Protein AF-A0A356E5W0-F1 (afdb_monomer_lite)

pLDDT: mean 86.87, std 8.8, range [59.56, 97.56]

Sequence (71 aa):
GTQLVNGTVVNIPAERRLDEPNNQTTGKTDNIQVKIEQKLNDQWKMNFAYGYARDKYHYRQTRVVAVNTSY

Secondary structure (DSSP, 8-state):
---EETTEE--S-TT-----TT-EEEEEEEEEEEEEEEE-SSS-EEEEEEEEEEEEEEEE-----------

Radius of gyration: 26.63 Å; chains: 1; bounding box: 40×17×79 Å

Structure (mmCIF, N/CA/C/O backbone):
data_AF-A0A356E5W0-F1
#
_entry.id   AF-A0A356E5W0-F1
#
loop_
_atom_site.group_PDB
_atom_site.id
_atom_site.type_symbol
_atom_site.label_atom_id
_atom_site.label_alt_id
_atom_site.label_comp_id
_atom_site.label_asym_id
_atom_site.label_entity_id
_atom_site.label_seq_id
_atom_site.pdbx_PDB_ins_code
_atom_site.Cartn_x
_atom_site.Cartn_y
_atom_site.Cartn_z
_atom_site.occupancy
_atom_site.B_iso_or_equiv
_atom_site.auth_seq_id
_atom_site.auth_comp_id
_atom_site.auth_asym_id
_atom_site.auth_atom_id
_atom_site.pdbx_PDB_model_num
ATOM 1 N N . GLY A 1 1 ? 8.745 -8.847 -25.267 1.00 63.84 1 GLY A N 1
ATOM 2 C CA . GLY A 1 1 ? 8.519 -9.455 -26.591 1.00 63.84 1 GLY A CA 1
ATOM 3 C C . GLY A 1 1 ? 9.721 -9.168 -27.458 1.00 63.84 1 GLY A C 1
ATOM 4 O O . GLY A 1 1 ? 10.344 -8.133 -27.248 1.00 63.84 1 GLY A O 1
ATOM 5 N N . THR A 1 2 ? 10.062 -10.072 -28.371 1.00 78.94 2 THR A N 1
ATOM 6 C CA . THR A 1 2 ? 11.153 -9.871 -29.335 1.00 78.94 2 THR A CA 1
ATOM 7 C C . THR A 1 2 ? 10.777 -8.747 -30.295 1.00 78.94 2 THR A C 1
ATOM 9 O O . THR A 1 2 ? 9.722 -8.813 -30.919 1.00 78.94 2 THR A O 1
ATOM 12 N N . GLN A 1 3 ? 11.614 -7.714 -30.385 1.00 83.50 3 GLN A N 1
ATOM 13 C CA . GLN A 1 3 ? 11.437 -6.630 -31.352 1.00 83.50 3 GLN A CA 1
ATOM 14 C C . GLN A 1 3 ? 12.177 -6.980 -32.642 1.00 83.50 3 GLN A C 1
ATOM 16 O O . GLN A 1 3 ? 13.308 -7.473 -32.592 1.00 83.50 3 GLN A O 1
ATOM 21 N N . LEU A 1 4 ? 11.534 -6.722 -33.781 1.00 85.12 4 LEU A N 1
ATOM 22 C CA . LEU A 1 4 ? 12.114 -6.911 -35.106 1.00 85.12 4 LEU A CA 1
ATOM 23 C C . LEU A 1 4 ? 12.262 -5.559 -35.796 1.00 85.12 4 LEU A C 1
ATOM 25 O O . LEU A 1 4 ? 11.342 -4.743 -35.772 1.00 85.12 4 LEU A O 1
ATOM 29 N N . VAL A 1 5 ? 13.400 -5.350 -36.448 1.00 83.19 5 VAL A N 1
ATOM 30 C CA . VAL A 1 5 ? 13.646 -4.209 -37.332 1.00 83.19 5 VAL A CA 1
ATOM 31 C C . VAL A 1 5 ? 14.062 -4.785 -38.676 1.00 83.19 5 VAL A C 1
ATOM 33 O O . VAL A 1 5 ? 14.994 -5.576 -38.745 1.00 83.19 5 VAL A O 1
ATOM 36 N N . ASN A 1 6 ? 13.332 -4.457 -39.745 1.00 85.69 6 ASN A N 1
ATOM 37 C CA . ASN A 1 6 ? 13.575 -4.988 -41.096 1.00 85.69 6 ASN A CA 1
ATOM 38 C C . ASN A 1 6 ? 13.645 -6.530 -41.172 1.00 85.69 6 ASN A C 1
ATOM 40 O O . ASN A 1 6 ? 14.415 -7.092 -41.945 1.00 85.69 6 ASN A O 1
ATOM 44 N N . GLY A 1 7 ? 12.845 -7.225 -40.356 1.00 84.50 7 GLY A N 1
ATOM 45 C CA . GLY A 1 7 ? 12.779 -8.691 -40.342 1.00 84.50 7 GLY A CA 1
ATOM 46 C C . GLY A 1 7 ? 13.891 -9.388 -39.551 1.00 84.50 7 GLY A C 1
ATOM 47 O O . GLY A 1 7 ? 13.860 -10.610 -39.436 1.00 84.50 7 GLY A O 1
ATOM 48 N N . THR A 1 8 ? 14.833 -8.648 -38.960 1.00 85.19 8 THR A N 1
ATOM 49 C CA . THR A 1 8 ? 15.877 -9.200 -38.087 1.00 85.19 8 THR A CA 1
ATOM 50 C C . THR A 1 8 ? 15.676 -8.772 -36.638 1.00 85.19 8 THR A C 1
ATOM 52 O O . THR A 1 8 ? 15.036 -7.760 -36.339 1.00 85.19 8 THR A O 1
ATOM 55 N N . VAL A 1 9 ? 16.188 -9.581 -35.708 1.00 85.88 9 VAL A N 1
ATOM 56 C CA . VAL A 1 9 ? 16.163 -9.261 -34.275 1.00 85.88 9 VAL A CA 1
ATOM 57 C C . VAL A 1 9 ? 17.014 -8.020 -34.027 1.00 85.88 9 VAL A C 1
ATOM 59 O O . VAL A 1 9 ? 18.108 -7.892 -34.575 1.00 85.88 9 VAL A O 1
ATOM 62 N N . VAL A 1 10 ? 16.514 -7.114 -33.183 1.00 86.62 10 VAL A N 1
ATOM 63 C CA . VAL A 1 10 ? 17.264 -5.923 -32.768 1.00 86.62 10 VAL A CA 1
ATOM 64 C C . VAL A 1 10 ? 18.626 -6.335 -32.199 1.00 86.62 10 VAL A C 1
ATOM 66 O O . VAL A 1 10 ? 18.704 -7.124 -31.258 1.00 86.62 10 VAL A O 1
ATOM 69 N N . ASN A 1 11 ? 19.698 -5.772 -32.760 1.00 87.69 11 ASN A N 1
ATOM 70 C CA . ASN A 1 11 ? 21.076 -6.068 -32.375 1.00 87.69 11 ASN A CA 1
ATOM 71 C C . ASN A 1 11 ? 21.469 -5.332 -31.080 1.00 87.69 11 ASN A C 1
ATOM 73 O O . ASN A 1 11 ? 22.163 -4.317 -31.106 1.00 87.69 11 ASN A O 1
ATOM 77 N N . ILE A 1 12 ? 20.976 -5.823 -29.944 1.00 86.38 12 ILE A N 1
ATOM 78 C CA . ILE A 1 12 ? 21.328 -5.361 -28.597 1.00 86.38 12 ILE A CA 1
ATOM 79 C C . ILE A 1 12 ? 21.730 -6.555 -27.723 1.00 86.38 12 ILE A C 1
ATOM 81 O O . ILE A 1 12 ? 21.269 -7.670 -27.975 1.00 86.38 12 ILE A O 1
ATOM 85 N N . PRO A 1 13 ? 22.545 -6.349 -26.671 1.00 88.00 13 PRO A N 1
ATOM 86 C CA . PRO A 1 13 ? 22.812 -7.395 -25.689 1.00 88.00 13 PRO A CA 1
ATOM 87 C C . PRO A 1 13 ? 21.507 -7.972 -25.132 1.00 88.00 13 PRO A C 1
ATOM 89 O O . PRO A 1 13 ? 20.582 -7.215 -24.839 1.00 88.00 13 PRO A O 1
ATOM 92 N N . ALA A 1 14 ? 21.445 -9.291 -24.937 1.00 83.75 14 ALA A N 1
ATOM 93 C CA . ALA A 1 14 ? 20.234 -9.971 -24.463 1.00 83.75 14 ALA A CA 1
ATOM 94 C C . ALA A 1 14 ? 19.745 -9.467 -23.088 1.00 83.75 14 ALA A C 1
ATOM 96 O O . ALA A 1 14 ? 18.557 -9.529 -22.786 1.00 83.75 14 ALA A O 1
ATOM 97 N N . GLU A 1 15 ? 20.655 -8.936 -22.270 1.00 86.75 15 GLU A N 1
ATOM 98 C CA . GLU A 1 15 ? 20.368 -8.369 -20.947 1.00 86.75 15 GLU A CA 1
ATOM 99 C C . GLU A 1 15 ? 19.828 -6.930 -21.011 1.00 86.75 15 GLU A C 1
ATOM 101 O O . GLU A 1 15 ? 19.293 -6.412 -20.028 1.00 86.75 15 GLU A O 1
ATOM 106 N N . ARG A 1 16 ? 19.956 -6.254 -22.162 1.00 84.88 16 ARG A N 1
ATOM 107 C CA . ARG A 1 16 ? 19.526 -4.865 -22.313 1.00 84.88 16 ARG A CA 1
ATOM 108 C C . ARG A 1 16 ? 18.005 -4.789 -22.393 1.00 84.88 16 ARG A C 1
ATOM 110 O O . ARG A 1 16 ? 17.381 -5.261 -23.341 1.00 84.88 16 ARG A O 1
ATOM 117 N N . ARG A 1 17 ? 17.412 -4.101 -21.420 1.00 85.19 17 ARG A N 1
ATOM 118 C CA . ARG A 1 17 ? 15.977 -3.817 -21.396 1.00 85.19 17 ARG A CA 1
ATOM 119 C C . ARG A 1 17 ? 15.621 -2.677 -22.351 1.00 85.19 17 ARG A C 1
ATOM 121 O O . ARG A 1 17 ? 16.343 -1.687 -22.460 1.00 85.19 17 ARG A O 1
ATOM 128 N N . LEU A 1 18 ? 14.483 -2.824 -23.021 1.00 83.00 18 LEU A N 1
ATOM 129 C CA . LEU A 1 18 ? 13.835 -1.766 -23.791 1.00 83.00 18 LEU A CA 1
ATOM 130 C C . LEU A 1 18 ? 12.769 -1.119 -22.900 1.00 83.00 18 LEU A C 1
ATOM 132 O O . LEU A 1 18 ? 11.586 -1.427 -23.020 1.00 83.00 18 LEU A O 1
ATOM 136 N N . ASP A 1 19 ? 13.204 -0.294 -21.951 1.00 79.81 19 ASP A N 1
ATOM 137 C CA . ASP A 1 19 ? 12.305 0.483 -21.096 1.00 79.81 19 ASP A CA 1
ATOM 138 C C . ASP A 1 19 ? 12.283 1.940 -21.567 1.00 79.81 19 ASP A C 1
ATOM 140 O O . ASP A 1 19 ? 13.324 2.516 -21.888 1.00 79.81 19 ASP A O 1
ATOM 144 N N . GLU A 1 20 ? 11.101 2.553 -21.584 1.00 76.00 20 GLU A N 1
ATOM 145 C CA . GLU A 1 20 ? 10.978 3.996 -21.784 1.00 76.00 20 GLU A CA 1
ATOM 146 C C . GLU A 1 20 ? 11.030 4.739 -20.435 1.00 76.00 20 GLU A C 1
ATOM 148 O O . GLU A 1 20 ? 10.524 4.226 -19.435 1.00 76.00 20 GLU A O 1
ATOM 153 N N . PRO A 1 21 ? 11.570 5.975 -20.373 1.00 75.38 21 PRO A N 1
ATOM 154 C CA . PRO A 1 21 ? 11.641 6.753 -19.128 1.00 75.38 21 PRO A CA 1
ATOM 155 C C . PRO A 1 21 ? 10.279 7.026 -18.468 1.00 75.38 21 PRO A C 1
ATOM 157 O O . PRO A 1 21 ? 10.193 7.265 -17.264 1.00 75.38 21 PRO A O 1
ATOM 160 N N . ASN A 1 22 ? 9.209 7.002 -19.263 1.00 72.19 22 ASN A N 1
ATOM 161 C CA . ASN A 1 22 ? 7.824 7.187 -18.833 1.00 72.19 22 ASN A CA 1
ATOM 162 C C . ASN A 1 22 ? 7.184 5.900 -18.262 1.00 72.19 22 ASN A C 1
ATOM 164 O O . ASN A 1 22 ? 6.066 5.987 -17.749 1.00 72.19 22 ASN A O 1
ATOM 168 N N . ASN A 1 23 ? 7.873 4.747 -18.323 1.00 77.19 23 ASN A N 1
ATOM 169 C CA . ASN A 1 23 ? 7.406 3.448 -17.834 1.00 77.19 23 ASN A CA 1
ATOM 170 C C . ASN A 1 23 ? 7.467 3.387 -16.302 1.00 77.19 23 ASN A C 1
ATOM 172 O O . ASN A 1 23 ? 8.284 2.685 -15.705 1.00 77.19 23 ASN A O 1
ATOM 176 N N . GLN A 1 24 ? 6.630 4.186 -15.651 1.00 79.19 24 GLN A N 1
ATOM 177 C CA . GLN A 1 24 ? 6.630 4.355 -14.205 1.00 79.19 24 GLN A CA 1
ATOM 178 C C . GLN A 1 24 ? 5.326 3.831 -13.612 1.00 79.19 24 GLN A C 1
ATOM 180 O O . GLN A 1 24 ? 4.227 4.165 -14.055 1.00 79.19 24 GLN A O 1
ATOM 185 N N . THR A 1 25 ? 5.444 3.013 -12.570 1.00 84.56 25 THR A N 1
ATOM 186 C CA . THR A 1 25 ? 4.300 2.612 -11.749 1.00 84.56 25 THR A CA 1
ATOM 187 C C . THR A 1 25 ? 4.354 3.386 -10.446 1.00 84.56 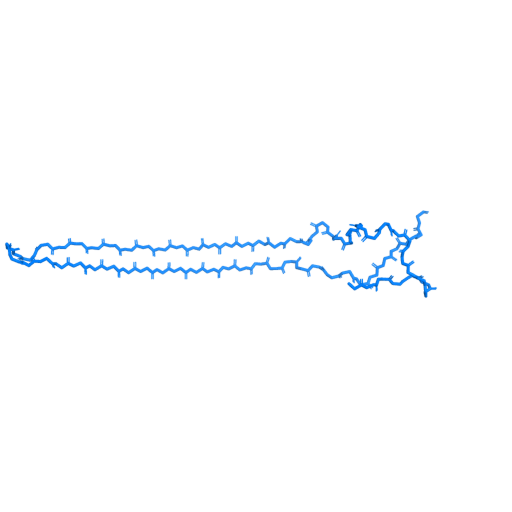25 THR A C 1
ATOM 189 O O . THR A 1 25 ? 5.344 3.319 -9.723 1.00 84.56 25 THR A O 1
ATOM 192 N N . THR A 1 26 ? 3.287 4.113 -10.138 1.00 85.38 26 THR A N 1
ATOM 193 C CA . THR A 1 26 ? 3.144 4.813 -8.861 1.00 85.38 26 THR A CA 1
ATOM 194 C C . THR A 1 26 ? 2.000 4.178 -8.086 1.00 85.38 26 THR A C 1
ATOM 196 O O . THR A 1 26 ? 0.883 4.066 -8.593 1.00 85.38 26 THR A O 1
ATOM 199 N N . GLY A 1 27 ? 2.282 3.750 -6.859 1.00 89.12 27 GLY A N 1
ATOM 200 C CA . GLY A 1 27 ? 1.283 3.278 -5.908 1.00 89.12 27 GLY A CA 1
ATOM 201 C C . GLY A 1 27 ? 1.066 4.310 -4.809 1.00 89.12 27 GLY A C 1
ATOM 202 O O . GLY A 1 27 ? 2.012 4.968 -4.377 1.00 89.12 27 GLY A O 1
ATOM 203 N N . LYS A 1 28 ? -0.176 4.445 -4.352 1.00 91.06 28 LYS A N 1
ATOM 204 C CA . LYS A 1 28 ? -0.522 5.191 -3.145 1.00 91.06 28 LYS A CA 1
ATOM 205 C C . LYS A 1 28 ? -1.471 4.356 -2.294 1.00 91.06 28 LYS A C 1
ATOM 207 O O . LYS A 1 28 ? -2.499 3.904 -2.795 1.00 91.06 28 LYS A O 1
ATOM 212 N N . THR A 1 29 ? -1.139 4.228 -1.017 1.00 93.44 29 THR A N 1
ATOM 213 C CA . THR A 1 29 ? -1.969 3.564 -0.012 1.00 93.44 29 THR A CA 1
ATOM 214 C C . THR A 1 29 ? -2.405 4.594 1.017 1.00 93.44 29 THR A C 1
ATOM 216 O O . THR A 1 29 ? -1.571 5.278 1.608 1.00 93.44 29 THR A O 1
ATOM 219 N N . ASP A 1 30 ? -3.713 4.704 1.223 1.00 94.06 30 ASP A N 1
ATOM 220 C CA . ASP A 1 30 ? -4.321 5.517 2.271 1.00 94.06 30 ASP A CA 1
ATOM 221 C C . ASP A 1 30 ? -4.910 4.568 3.328 1.00 94.06 30 ASP A C 1
ATOM 223 O O . ASP A 1 30 ? -5.696 3.681 2.990 1.00 94.06 30 ASP A O 1
ATOM 227 N N . ASN A 1 31 ? -4.535 4.733 4.600 1.00 95.56 31 ASN A N 1
ATOM 228 C CA . ASN A 1 31 ? -4.979 3.860 5.690 1.00 95.56 31 ASN A CA 1
ATOM 229 C C . ASN A 1 31 ? -5.516 4.679 6.870 1.00 95.56 31 ASN A C 1
ATOM 231 O O . ASN A 1 31 ? -4.902 5.664 7.281 1.00 95.56 31 ASN A O 1
ATOM 235 N N . ILE A 1 32 ? -6.642 4.244 7.430 1.00 96.00 32 ILE A N 1
ATOM 236 C CA . ILE A 1 32 ? -7.242 4.770 8.655 1.00 96.00 32 ILE A CA 1
ATOM 237 C C . ILE A 1 32 ? -7.480 3.616 9.624 1.00 96.00 32 ILE A C 1
ATOM 239 O O . ILE A 1 32 ? -8.022 2.575 9.253 1.00 96.00 32 ILE A O 1
ATOM 243 N N . GLN A 1 33 ? -7.113 3.822 10.888 1.00 97.12 33 GLN A N 1
ATOM 244 C CA . GLN A 1 33 ? -7.374 2.870 11.959 1.00 97.12 33 GLN A CA 1
ATOM 245 C C . GLN A 1 33 ? -7.914 3.594 13.189 1.00 97.12 33 GLN A C 1
ATOM 247 O O . GLN A 1 33 ? -7.343 4.582 13.644 1.00 97.12 33 GLN A O 1
ATOM 252 N N . VAL A 1 34 ? -9.007 3.070 13.735 1.00 96.88 34 VAL A N 1
ATOM 253 C CA . VAL A 1 34 ? -9.654 3.554 14.953 1.00 96.88 34 VAL A CA 1
ATOM 254 C C . VAL A 1 34 ? -9.686 2.416 15.960 1.00 96.88 34 VAL A C 1
ATOM 256 O O . VAL A 1 34 ? -10.095 1.300 15.637 1.00 96.88 34 VAL A O 1
ATOM 259 N N . LYS A 1 35 ? -9.247 2.701 17.186 1.00 97.38 35 LYS A N 1
ATOM 260 C CA . LYS A 1 35 ? -9.300 1.771 18.314 1.00 97.38 35 LYS A CA 1
ATOM 261 C C . LYS A 1 35 ? -9.904 2.481 19.509 1.00 97.38 35 LYS A C 1
ATOM 263 O O . LYS A 1 35 ? -9.466 3.571 19.863 1.00 97.38 35 LYS A O 1
ATOM 268 N N . ILE A 1 36 ? -10.904 1.852 20.106 1.00 97.06 36 ILE A N 1
ATOM 269 C CA . ILE A 1 36 ? -11.577 2.335 21.303 1.00 97.06 36 ILE A CA 1
ATOM 270 C C . ILE A 1 36 ? -11.549 1.208 22.320 1.00 97.06 36 ILE A C 1
ATOM 272 O O . ILE A 1 36 ? -11.882 0.062 22.020 1.00 97.06 36 ILE A O 1
ATOM 276 N N . GLU A 1 37 ? -11.158 1.556 23.533 1.00 97.56 37 GLU A N 1
ATOM 277 C CA . GLU A 1 37 ? -11.192 0.668 24.677 1.00 97.56 37 GLU A CA 1
ATOM 278 C C . GLU A 1 37 ? -11.984 1.353 25.782 1.00 97.56 37 GLU A C 1
ATOM 280 O O . GLU A 1 37 ? -11.740 2.518 26.094 1.00 97.56 37 GLU A O 1
ATOM 285 N N . GLN A 1 38 ? -12.933 0.631 26.372 1.00 96.12 38 GLN A N 1
ATOM 286 C CA . GLN A 1 38 ? -13.734 1.166 27.460 1.00 96.12 38 GLN A CA 1
ATOM 287 C C . GLN A 1 38 ? -13.991 0.106 28.523 1.00 96.12 38 GLN A C 1
ATOM 289 O O . GLN A 1 38 ? -14.540 -0.964 28.256 1.00 96.12 38 GLN A O 1
ATOM 294 N N . LYS A 1 39 ? -13.603 0.421 29.760 1.00 97.25 39 LYS A N 1
ATOM 295 C CA . LYS A 1 39 ? -13.982 -0.356 30.939 1.00 97.25 39 LYS A CA 1
ATOM 296 C C . LYS A 1 39 ? -15.440 -0.034 31.271 1.00 97.25 39 LYS A C 1
ATOM 298 O O . LYS A 1 39 ? -15.791 1.132 31.423 1.00 97.25 39 LYS A O 1
ATOM 303 N N . LEU A 1 40 ? -16.280 -1.062 31.346 1.00 95.19 40 LEU A N 1
ATOM 304 C CA . LEU A 1 40 ? -17.706 -0.919 31.652 1.00 95.19 40 LEU A CA 1
ATOM 305 C C . LEU A 1 40 ? -17.953 -1.015 33.162 1.00 95.19 40 LEU A C 1
ATOM 307 O O . LEU A 1 40 ? -18.788 -0.295 33.698 1.00 95.19 40 LEU A O 1
ATOM 311 N N . ASN A 1 41 ? -17.209 -1.886 33.847 1.00 95.69 41 ASN A N 1
ATOM 312 C CA . ASN A 1 41 ? -17.159 -2.015 35.305 1.00 95.69 41 ASN A CA 1
ATOM 313 C C . ASN A 1 41 ? -15.909 -2.818 35.707 1.00 95.69 41 ASN A C 1
ATOM 315 O O . ASN A 1 41 ? -15.049 -3.097 34.870 1.00 95.69 41 ASN A O 1
ATOM 319 N N . ASP A 1 42 ? -15.789 -3.200 36.977 1.00 96.31 42 ASP A N 1
ATOM 320 C CA . ASP A 1 42 ? -14.619 -3.931 37.485 1.00 96.31 42 ASP A CA 1
ATOM 321 C C . ASP A 1 42 ? -14.419 -5.324 36.888 1.00 96.31 42 ASP A C 1
ATOM 323 O O . ASP A 1 42 ? -13.312 -5.852 36.944 1.00 96.31 42 ASP A O 1
ATOM 327 N N . GLN A 1 43 ? -15.449 -5.888 36.264 1.00 97.25 43 GLN A N 1
ATOM 328 C CA . GLN A 1 43 ? -15.421 -7.235 35.701 1.00 97.25 43 GLN A CA 1
ATOM 329 C C . GLN A 1 43 ? -15.407 -7.243 34.169 1.00 97.25 43 GLN A C 1
ATOM 331 O O . GLN A 1 43 ? -15.033 -8.250 33.574 1.00 97.25 43 GLN A O 1
ATOM 336 N N . TRP A 1 44 ? -15.787 -6.139 33.518 1.00 95.88 44 TRP A N 1
ATOM 337 C CA . TRP A 1 44 ? -16.006 -6.102 32.074 1.00 95.88 44 TRP A CA 1
ATOM 338 C C . TRP A 1 44 ? -15.314 -4.931 31.385 1.00 95.88 44 TRP A C 1
ATOM 340 O O . TRP A 1 44 ? -15.414 -3.769 31.791 1.00 95.88 44 TRP A O 1
ATOM 350 N N . LYS A 1 45 ? -14.671 -5.254 30.260 1.00 97.06 45 LYS A N 1
ATOM 351 C CA . LYS A 1 45 ? -14.026 -4.315 29.345 1.00 97.06 45 LYS A CA 1
ATOM 352 C C . LYS A 1 45 ? -14.456 -4.611 27.914 1.00 97.06 45 LYS A C 1
ATOM 354 O O . LYS A 1 45 ? -14.463 -5.763 27.489 1.00 97.06 45 LYS A O 1
ATOM 359 N N . MET A 1 46 ? -14.765 -3.558 27.174 1.00 96.81 46 MET A N 1
ATOM 360 C CA . MET A 1 46 ? -15.087 -3.603 25.757 1.00 96.81 46 MET A CA 1
ATOM 361 C C . MET A 1 46 ? -13.909 -3.080 24.935 1.00 96.81 46 MET A C 1
ATOM 363 O O . MET A 1 46 ? -13.292 -2.073 25.282 1.00 96.81 46 MET A O 1
ATOM 367 N N . ASN A 1 47 ? -13.630 -3.760 23.824 1.00 97.44 47 ASN A N 1
ATOM 368 C CA . ASN A 1 47 ? -12.644 -3.341 22.835 1.00 97.44 47 ASN A CA 1
ATOM 369 C C . ASN A 1 47 ? -13.324 -3.258 21.471 1.00 97.44 47 ASN A C 1
ATOM 371 O O . ASN A 1 47 ? -14.001 -4.198 21.057 1.00 97.44 47 ASN A O 1
ATOM 375 N N . PHE A 1 48 ? -13.114 -2.153 20.771 1.00 97.25 48 PHE A N 1
ATOM 376 C CA . PHE A 1 48 ? -13.593 -1.938 19.416 1.00 97.25 48 PHE A CA 1
ATOM 377 C C . PHE A 1 48 ? -12.428 -1.514 18.527 1.00 97.25 48 PHE A C 1
ATOM 379 O O . PHE A 1 48 ? -11.647 -0.629 18.882 1.00 97.25 48 PHE A O 1
ATOM 386 N N . ALA A 1 49 ? -12.316 -2.145 17.361 1.00 97.31 49 ALA A N 1
ATOM 387 C CA . ALA A 1 49 ? -11.310 -1.817 16.367 1.00 97.31 49 ALA A CA 1
ATOM 388 C C . ALA A 1 49 ? -11.951 -1.770 14.981 1.00 97.31 49 ALA A C 1
ATOM 390 O O . ALA A 1 49 ? -12.651 -2.697 14.579 1.00 97.31 49 ALA A O 1
ATOM 391 N N . TYR A 1 50 ? -11.671 -0.699 14.248 1.00 96.06 50 TYR A N 1
ATOM 392 C CA . TYR A 1 50 ? -12.082 -0.533 12.863 1.00 96.06 50 TYR A CA 1
ATOM 393 C C . TYR A 1 50 ? -10.894 -0.060 12.032 1.00 96.06 50 TYR A C 1
ATOM 395 O O . TYR A 1 50 ? -10.102 0.775 12.475 1.00 96.06 50 TYR A O 1
ATOM 403 N N . GLY A 1 51 ? -10.752 -0.610 10.832 1.00 95.88 51 GLY A N 1
ATOM 404 C CA . GLY A 1 51 ? -9.678 -0.272 9.911 1.00 95.88 51 GLY A CA 1
ATOM 405 C C . GLY A 1 51 ? -10.212 -0.145 8.495 1.00 95.88 51 GLY A C 1
ATOM 406 O O . GLY A 1 51 ? -11.065 -0.926 8.081 1.00 95.88 51 GLY A O 1
ATOM 407 N N . TYR A 1 52 ? -9.700 0.833 7.758 1.00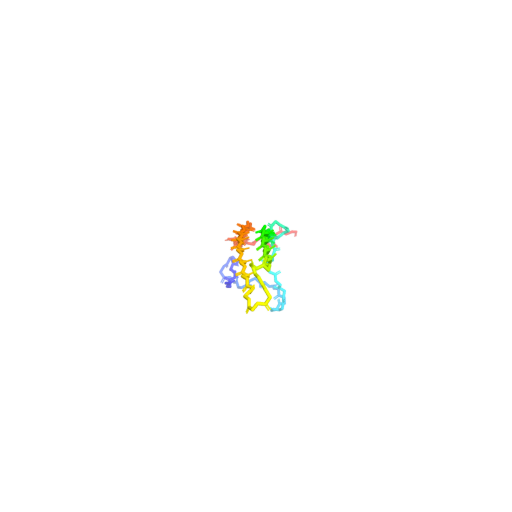 94.06 52 TYR A N 1
ATOM 408 C CA . TYR A 1 52 ? -10.004 1.038 6.351 1.00 94.06 52 TYR A CA 1
ATOM 409 C C . TYR A 1 52 ? -8.718 1.328 5.586 1.00 94.06 52 TYR A C 1
ATOM 411 O O . TYR A 1 52 ? -8.005 2.275 5.912 1.00 94.06 52 TYR A O 1
ATOM 419 N N . ALA A 1 53 ? -8.463 0.541 4.545 1.00 94.75 53 ALA A N 1
ATOM 420 C CA . ALA A 1 53 ? -7.332 0.720 3.649 1.00 94.75 53 ALA A CA 1
ATOM 421 C C . ALA A 1 53 ? -7.830 0.878 2.213 1.00 94.75 53 ALA A C 1
ATOM 423 O O . ALA A 1 53 ? -8.745 0.178 1.774 1.00 94.75 53 ALA A O 1
ATOM 424 N N . ARG A 1 54 ? -7.216 1.804 1.480 1.00 94.56 54 ARG A N 1
ATOM 425 C CA . ARG A 1 54 ? -7.461 2.004 0.057 1.00 94.56 54 ARG A CA 1
ATOM 426 C C . ARG A 1 54 ? -6.147 2.092 -0.687 1.00 94.56 54 ARG A C 1
ATOM 428 O O . ARG A 1 54 ? -5.353 2.997 -0.442 1.00 94.56 54 ARG A O 1
ATOM 435 N N . ASP A 1 55 ? -6.020 1.239 -1.690 1.00 92.44 55 ASP A N 1
ATOM 436 C CA . ASP A 1 55 ? -4.905 1.266 -2.621 1.00 92.44 55 ASP A CA 1
ATOM 437 C C . ASP A 1 55 ? -5.326 1.901 -3.948 1.00 92.44 55 ASP A C 1
ATOM 439 O O . ASP A 1 55 ? -6.409 1.647 -4.487 1.00 92.44 55 ASP A O 1
ATOM 443 N N . LYS A 1 56 ? -4.465 2.766 -4.480 1.00 89.44 56 LYS A N 1
ATOM 444 C CA . LYS A 1 56 ? -4.573 3.328 -5.825 1.00 89.44 56 LYS A CA 1
ATOM 445 C C . LYS A 1 56 ? -3.272 3.086 -6.567 1.00 89.44 56 LYS A C 1
ATOM 447 O O . LYS A 1 56 ? -2.211 3.527 -6.131 1.00 89.44 56 LYS A O 1
ATOM 452 N N . TYR A 1 57 ? -3.387 2.468 -7.734 1.00 86.19 57 TYR A N 1
ATOM 453 C 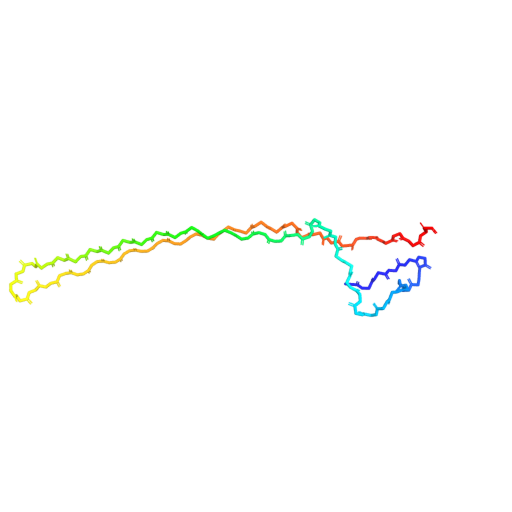CA . TYR A 1 57 ? -2.267 2.254 -8.636 1.00 86.19 57 TYR A CA 1
ATOM 454 C C . TYR A 1 57 ? -2.449 3.087 -9.898 1.00 86.19 57 TYR A C 1
ATOM 456 O O . TYR A 1 57 ? -3.515 3.090 -10.513 1.00 86.19 57 TYR A O 1
ATOM 464 N N . HIS A 1 58 ? -1.396 3.803 -10.274 1.00 81.75 58 HIS A N 1
ATOM 465 C CA . HIS A 1 58 ? -1.250 4.419 -11.581 1.00 81.75 58 HIS A CA 1
ATOM 466 C C . HIS A 1 58 ? -0.168 3.661 -12.340 1.00 81.75 58 HIS A C 1
ATOM 468 O O . HIS A 1 58 ? 1.025 3.807 -12.067 1.00 81.75 58 HIS A O 1
ATOM 474 N N . TYR A 1 59 ? -0.603 2.846 -13.295 1.00 80.19 59 TYR A N 1
ATOM 475 C CA . TYR A 1 59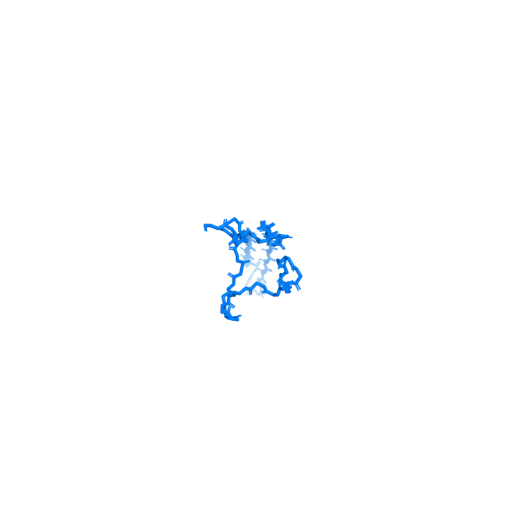 ? 0.285 2.152 -14.213 1.00 80.19 59 TYR A CA 1
ATOM 476 C C . TYR A 1 59 ? 0.473 3.01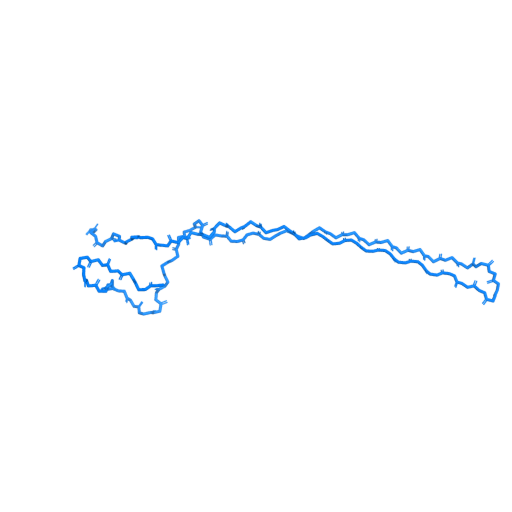9 -15.453 1.00 80.19 59 TYR A C 1
ATOM 478 O O . TYR A 1 59 ? -0.381 3.038 -16.337 1.00 80.19 59 TYR A O 1
ATOM 486 N N . ARG A 1 60 ? 1.600 3.729 -15.549 1.00 70.75 60 ARG A N 1
ATOM 487 C CA . ARG A 1 60 ? 2.047 4.301 -16.827 1.00 70.75 60 ARG A CA 1
ATOM 488 C C . ARG A 1 60 ? 2.873 3.257 -17.560 1.00 70.75 60 ARG A C 1
ATOM 490 O O . ARG A 1 60 ? 4.044 3.470 -17.838 1.00 70.75 60 ARG A O 1
ATOM 497 N N . GLN A 1 61 ? 2.277 2.089 -17.790 1.00 72.62 61 GLN A N 1
ATOM 498 C CA . GLN A 1 61 ? 2.986 0.993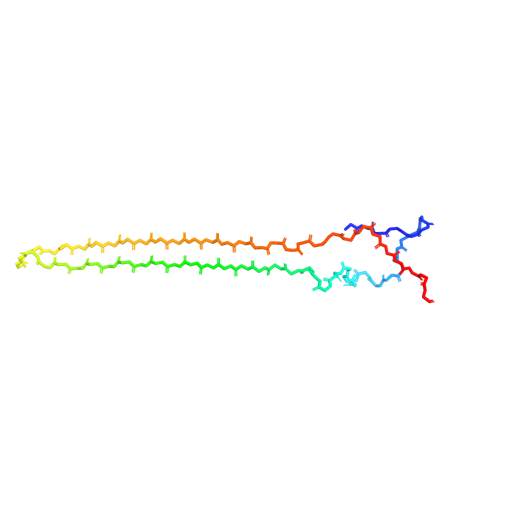 -18.428 1.00 72.62 61 GLN A CA 1
ATOM 499 C C . GLN A 1 61 ? 3.072 1.264 -19.927 1.00 72.62 61 GLN A C 1
ATOM 501 O O . GLN A 1 61 ? 2.104 1.061 -20.661 1.00 72.62 61 GLN A O 1
ATOM 506 N N . THR A 1 62 ? 4.224 1.739 -20.382 1.00 73.19 62 THR A N 1
ATOM 507 C CA . THR A 1 62 ? 4.494 1.873 -21.809 1.00 73.19 62 THR A CA 1
ATOM 508 C C . THR A 1 62 ? 4.945 0.538 -22.374 1.00 73.19 62 THR A C 1
ATOM 510 O O . THR A 1 62 ? 5.714 -0.216 -21.773 1.00 73.19 62 THR A O 1
ATOM 513 N N . ARG A 1 63 ? 4.393 0.199 -23.538 1.00 77.75 63 ARG A N 1
ATOM 514 C CA . ARG A 1 63 ? 4.754 -1.004 -24.279 1.00 77.75 63 ARG A CA 1
ATOM 515 C C . ARG A 1 63 ? 5.537 -0.575 -25.506 1.00 77.75 63 ARG A C 1
ATOM 517 O O . ARG A 1 63 ? 5.042 0.214 -26.300 1.00 77.75 63 ARG A O 1
ATOM 524 N N . VAL A 1 64 ? 6.725 -1.144 -25.673 1.00 80.06 64 VAL A N 1
ATOM 525 C CA . VAL A 1 64 ? 7.546 -0.927 -26.867 1.00 80.06 64 VAL A CA 1
ATOM 526 C C . VAL A 1 64 ? 6.823 -1.503 -28.082 1.00 80.06 64 VAL A C 1
ATOM 528 O O . VAL A 1 64 ? 6.556 -2.707 -28.130 1.00 80.06 64 VAL A O 1
ATOM 531 N N . VAL A 1 65 ? 6.506 -0.642 -29.047 1.00 82.38 65 VAL A N 1
ATOM 532 C CA . VAL A 1 65 ? 5.817 -1.006 -30.299 1.00 82.38 65 VAL A CA 1
ATOM 533 C C . VAL A 1 65 ? 6.730 -0.962 -31.523 1.00 82.38 65 VAL A C 1
ATOM 535 O O . VAL A 1 65 ? 6.433 -1.613 -32.518 1.00 82.38 65 VAL A O 1
ATOM 538 N N . ALA A 1 66 ? 7.834 -0.215 -31.454 1.00 79.88 66 ALA A N 1
ATOM 539 C CA . ALA A 1 66 ? 8.826 -0.098 -32.516 1.00 79.88 66 ALA A CA 1
ATOM 540 C C . ALA A 1 66 ? 10.179 0.336 -31.932 1.00 79.88 66 ALA A C 1
ATOM 542 O O . ALA A 1 66 ? 10.233 0.947 -30.864 1.00 79.88 66 ALA A O 1
ATOM 543 N N . VAL A 1 67 ? 11.269 0.037 -32.642 1.00 81.75 67 VAL A N 1
ATOM 544 C CA . VAL A 1 67 ? 12.634 0.454 -32.294 1.00 81.75 67 VAL A CA 1
ATOM 545 C C . VAL A 1 67 ? 13.247 1.136 -33.511 1.00 81.75 67 VAL A C 1
ATOM 547 O O . VAL A 1 67 ? 13.230 0.571 -34.601 1.00 81.75 67 VAL A O 1
ATOM 550 N N . ASN A 1 68 ? 13.795 2.339 -33.333 1.00 82.00 68 ASN A N 1
ATOM 551 C CA . ASN A 1 68 ? 14.570 3.003 -34.376 1.00 82.00 68 ASN A CA 1
ATOM 552 C C . ASN A 1 68 ? 16.060 2.695 -34.182 1.00 82.00 68 ASN A C 1
ATOM 554 O O . ASN A 1 68 ? 16.633 3.032 -33.148 1.00 82.00 68 ASN A O 1
ATOM 558 N N . THR A 1 69 ? 16.675 2.052 -35.172 1.00 81.25 69 THR A N 1
ATOM 559 C CA . THR A 1 69 ? 18.113 1.733 -35.199 1.00 81.25 69 THR A CA 1
ATOM 560 C C . THR A 1 69 ? 18.892 2.595 -36.192 1.00 81.25 69 THR A C 1
ATOM 562 O O . THR A 1 69 ? 20.078 2.358 -36.392 1.00 81.25 69 THR A O 1
ATOM 565 N N . SER A 1 70 ? 18.230 3.552 -36.845 1.00 78.44 70 SER A N 1
ATOM 566 C CA . SER A 1 70 ? 18.854 4.495 -37.773 1.00 78.44 70 SER A CA 1
ATOM 567 C C . SER A 1 70 ? 19.289 5.715 -36.965 1.00 78.44 70 SER A C 1
ATOM 569 O O . SER A 1 70 ? 18.452 6.547 -36.615 1.00 78.44 70 SER A O 1
ATOM 571 N N . TYR A 1 71 ? 20.569 5.767 -36.609 1.00 59.56 71 TYR A N 1
ATOM 572 C CA . TYR A 1 71 ? 21.211 6.872 -35.895 1.00 59.56 71 TYR A CA 1
ATOM 573 C C . TYR A 1 71 ? 22.480 7.284 -36.632 1.00 59.56 71 TYR A C 1
ATOM 575 O O . TYR A 1 71 ? 23.146 6.373 -37.177 1.00 59.56 71 TYR A O 1
#

Foldseek 3Di:
DFADDPNDTPPDPPPDDPDDPQQDKDKDKDKDKDWDKDDPDPVDIDIDIDMDMDMDMDGSHDDDPHDDPPD